Protein AF-A0A965GBT4-F1 (afdb_monomer_lite)

pLDDT: mean 82.45, std 12.14, range [47.53, 95.31]

Structure (mmCIF, N/CA/C/O backbone):
data_AF-A0A965GBT4-F1
#
_entry.id   AF-A0A965GBT4-F1
#
loop_
_atom_site.group_PDB
_atom_site.id
_atom_site.type_symbol
_atom_site.label_atom_id
_atom_site.label_alt_id
_atom_site.label_comp_id
_atom_site.label_asym_id
_atom_site.label_entity_id
_atom_site.label_seq_id
_atom_site.pdbx_PDB_ins_code
_atom_site.Cartn_x
_atom_site.Cartn_y
_atom_site.Cartn_z
_atom_site.occupancy
_atom_site.B_iso_or_equiv
_atom_site.auth_seq_id
_atom_site.auth_comp_id
_atom_site.auth_asym_id
_atom_site.auth_atom_id
_atom_site.pdbx_PDB_model_num
ATOM 1 N N . MET A 1 1 ? -18.588 -17.476 64.515 1.00 57.84 1 MET A N 1
ATOM 2 C CA . MET A 1 1 ? -18.903 -18.119 63.213 1.00 57.84 1 MET A CA 1
ATOM 3 C C . MET A 1 1 ? -19.666 -17.228 62.221 1.00 57.84 1 MET A C 1
ATOM 5 O O . MET A 1 1 ? -19.362 -17.300 61.038 1.00 57.84 1 MET A O 1
ATOM 9 N N . LYS A 1 2 ? -20.589 -16.343 62.647 1.00 59.91 2 LYS A N 1
ATOM 10 C CA . LYS A 1 2 ? -21.344 -15.446 61.734 1.00 59.91 2 LYS A CA 1
ATOM 11 C C . LYS A 1 2 ? -20.477 -14.471 60.910 1.00 59.91 2 LYS A C 1
ATOM 13 O O . LYS A 1 2 ? -20.750 -14.267 59.737 1.00 59.91 2 LYS A O 1
ATOM 18 N N . LYS A 1 3 ? -19.398 -13.923 61.487 1.00 60.75 3 LYS A N 1
ATOM 19 C CA . LYS A 1 3 ? -18.497 -12.974 60.795 1.00 60.75 3 LYS A CA 1
ATOM 20 C C . LYS A 1 3 ? -17.728 -13.602 59.620 1.00 60.75 3 LYS A C 1
ATOM 22 O O . LYS A 1 3 ? -17.528 -12.937 58.616 1.00 60.75 3 LYS A O 1
ATOM 27 N N . LEU A 1 4 ? -17.359 -14.883 59.716 1.00 68.94 4 LEU A N 1
ATOM 28 C CA . LEU A 1 4 ? -16.611 -15.596 58.670 1.00 68.94 4 LEU A CA 1
ATOM 29 C C . LEU A 1 4 ? -17.449 -15.791 57.394 1.00 68.94 4 LEU A C 1
ATOM 31 O O . LEU A 1 4 ? -16.954 -15.595 56.292 1.00 68.94 4 LEU A O 1
ATOM 35 N N . HIS A 1 5 ? -18.739 -16.099 57.551 1.00 67.00 5 HIS A N 1
ATOM 36 C CA . HIS A 1 5 ? -19.660 -16.304 56.429 1.00 67.00 5 HIS A CA 1
ATOM 37 C C . HIS A 1 5 ? -19.932 -15.004 55.662 1.00 67.00 5 HIS A C 1
ATOM 39 O O . HIS A 1 5 ? -20.043 -15.020 54.440 1.00 67.00 5 HIS A O 1
ATOM 45 N N . ILE A 1 6 ? -19.975 -13.868 56.367 1.00 72.88 6 ILE A N 1
ATOM 46 C CA . ILE A 1 6 ? -20.150 -12.547 55.749 1.00 72.88 6 ILE A CA 1
ATOM 47 C C . ILE A 1 6 ? -18.922 -12.184 54.902 1.00 72.88 6 ILE A C 1
ATOM 49 O O . ILE A 1 6 ? -19.073 -11.689 53.786 1.00 72.88 6 ILE A O 1
ATOM 53 N N . VAL A 1 7 ? -17.716 -12.478 55.397 1.00 73.81 7 VAL A N 1
ATOM 54 C CA . VAL A 1 7 ? -16.459 -12.224 54.672 1.00 73.81 7 VAL A CA 1
ATOM 55 C C . VAL A 1 7 ? -16.346 -13.114 53.430 1.00 73.81 7 VAL A C 1
ATOM 57 O O . VAL A 1 7 ? -16.051 -12.617 52.349 1.00 73.81 7 VAL A O 1
ATOM 60 N N . LEU A 1 8 ? -16.658 -14.409 53.538 1.00 73.56 8 LEU A N 1
ATOM 61 C CA . LEU A 1 8 ? -16.655 -15.305 52.374 1.00 73.56 8 LEU A CA 1
ATOM 62 C C . LEU A 1 8 ? -17.694 -14.906 51.317 1.00 73.56 8 LEU A C 1
ATOM 64 O O . LEU A 1 8 ? -17.386 -14.914 50.127 1.00 73.56 8 LEU A O 1
ATOM 68 N N . GLY A 1 9 ? -18.900 -14.515 51.738 1.00 70.44 9 GLY A N 1
ATOM 69 C CA . GLY A 1 9 ? -19.947 -14.071 50.816 1.00 70.44 9 GLY A CA 1
ATOM 70 C C . GLY A 1 9 ? -19.580 -12.788 50.067 1.00 70.44 9 GLY A C 1
ATOM 71 O O . GLY A 1 9 ? -19.842 -12.674 48.873 1.00 70.44 9 GLY A O 1
ATOM 72 N N . SER A 1 10 ? -18.918 -11.842 50.738 1.00 69.94 10 SER A N 1
ATOM 73 C CA . SER A 1 10 ? -18.479 -10.588 50.110 1.00 69.94 10 SER A CA 1
ATOM 74 C C . SER A 1 10 ? -17.320 -10.800 49.132 1.00 69.94 10 SER A C 1
ATOM 76 O O . SER A 1 10 ? -17.336 -10.221 48.048 1.00 69.94 10 SER A O 1
ATOM 78 N N . ILE A 1 11 ? -16.375 -11.695 49.437 1.00 76.75 11 ILE A N 1
ATOM 79 C CA . ILE A 1 11 ? -15.301 -12.068 48.499 1.00 76.75 11 ILE A CA 1
ATOM 80 C C . ILE A 1 11 ? -15.874 -12.734 47.240 1.00 76.75 11 ILE A C 1
ATOM 82 O O . ILE A 1 11 ? -15.467 -12.388 46.129 1.00 76.75 11 ILE A O 1
ATOM 86 N N . ALA A 1 12 ? -16.841 -13.644 47.394 1.00 76.50 12 ALA A N 1
ATOM 87 C CA . ALA A 1 12 ? -17.501 -14.305 46.267 1.00 76.50 12 ALA A CA 1
ATOM 88 C C . ALA A 1 12 ? -18.254 -13.304 45.373 1.00 76.50 12 ALA A C 1
ATOM 90 O O . ALA A 1 12 ? -18.170 -13.371 44.150 1.00 76.50 12 ALA A O 1
ATOM 91 N N . LEU A 1 13 ? -18.937 -12.325 45.972 1.00 77.88 13 LEU A N 1
ATOM 92 C CA . LEU A 1 13 ? -19.677 -11.311 45.221 1.00 77.88 13 LEU A CA 1
ATOM 93 C C . LEU A 1 13 ? -18.746 -10.406 44.396 1.00 77.88 13 LEU A C 1
ATOM 95 O O . LEU A 1 13 ? -19.022 -10.124 43.231 1.00 77.88 13 LEU A O 1
ATOM 99 N N . VAL A 1 14 ? -17.624 -9.982 44.986 1.00 78.38 14 VAL A N 1
ATOM 100 C CA . VAL A 1 14 ? -16.633 -9.115 44.325 1.00 78.38 14 VAL A CA 1
ATOM 101 C C . VAL A 1 14 ? -15.947 -9.846 43.172 1.00 78.38 14 VAL A C 1
ATOM 103 O O . VAL A 1 14 ? -15.760 -9.271 42.103 1.00 78.38 14 VAL A O 1
ATOM 106 N N . SER A 1 15 ? -15.607 -11.122 43.358 1.00 70.81 15 SER A N 1
ATOM 107 C CA . SER A 1 15 ? -14.948 -11.927 42.322 1.00 70.81 15 SER A CA 1
ATOM 108 C C . SER A 1 15 ? -15.878 -12.247 41.148 1.00 70.81 15 SER A C 1
ATOM 110 O O . SER A 1 15 ? -15.459 -12.124 39.997 1.00 70.81 15 SER A O 1
ATOM 112 N N . VAL A 1 16 ? -17.154 -12.550 41.405 1.00 74.38 16 VAL A N 1
ATOM 113 C CA . VAL A 1 16 ? -18.160 -12.719 40.341 1.00 74.38 16 VAL A CA 1
ATOM 114 C C . VAL A 1 16 ? -18.419 -11.398 39.609 1.00 74.38 16 VAL A C 1
ATOM 116 O O . VAL A 1 16 ? -18.449 -11.378 38.380 1.00 74.38 16 VAL A O 1
ATOM 119 N N . GLY A 1 17 ? -18.535 -10.282 40.337 1.00 69.06 17 GLY A N 1
ATOM 120 C CA . GLY A 1 17 ? -18.700 -8.954 39.740 1.00 69.06 17 GLY A CA 1
ATOM 121 C C . GLY A 1 17 ? -17.524 -8.556 38.843 1.00 69.06 17 GLY A C 1
ATOM 122 O O . GLY A 1 17 ? -17.734 -8.095 37.723 1.00 69.06 17 GLY A O 1
ATOM 123 N N . ALA A 1 18 ? -16.289 -8.806 39.285 1.00 69.19 18 ALA A N 1
ATOM 124 C CA . ALA A 1 18 ? -15.087 -8.543 38.494 1.00 69.19 18 ALA A CA 1
ATOM 125 C C . ALA A 1 18 ? -15.007 -9.424 37.235 1.00 69.19 18 ALA A C 1
ATOM 127 O O . ALA A 1 18 ? -14.617 -8.944 36.172 1.00 69.19 18 ALA A O 1
ATOM 128 N N . TYR A 1 19 ? -15.415 -10.694 37.326 1.00 68.88 19 TYR A N 1
ATOM 129 C CA . TYR A 1 19 ? -15.439 -11.614 36.188 1.00 68.88 19 TYR A CA 1
ATOM 130 C C . TYR A 1 19 ? -16.490 -11.223 35.137 1.00 68.88 19 TYR A C 1
ATOM 132 O O . TYR A 1 19 ? -16.201 -11.207 33.939 1.00 68.88 19 TYR A O 1
ATOM 140 N N . LEU A 1 20 ? -17.696 -10.846 35.571 1.00 66.25 20 LEU A N 1
ATOM 141 C CA . LEU A 1 20 ? -18.762 -10.387 34.675 1.00 66.25 20 LEU A CA 1
ATOM 142 C C . LEU A 1 20 ? -18.423 -9.039 34.020 1.00 66.25 20 LEU A C 1
ATOM 144 O O . LEU A 1 20 ? -18.698 -8.841 32.840 1.00 66.25 20 LEU A O 1
ATOM 148 N N . PHE A 1 21 ? -17.764 -8.134 34.749 1.00 65.75 21 PHE A N 1
ATOM 149 C CA . PHE A 1 21 ? -17.296 -6.863 34.191 1.00 65.75 21 PHE A CA 1
ATOM 150 C C . PHE A 1 21 ? -16.162 -7.063 33.171 1.00 65.75 21 PHE A C 1
ATOM 152 O O . PHE A 1 21 ? -16.162 -6.451 32.108 1.00 65.75 21 PHE A O 1
ATOM 159 N N . SER A 1 22 ? -15.227 -7.969 33.467 1.00 59.25 22 SER A N 1
ATOM 160 C CA . SER A 1 22 ? -14.132 -8.364 32.571 1.00 59.25 22 SER A CA 1
ATOM 161 C C . SER A 1 22 ? -14.643 -8.969 31.258 1.00 59.25 22 SER A C 1
ATOM 163 O O . SER A 1 22 ? -14.200 -8.586 30.176 1.00 59.25 22 SER A O 1
ATOM 165 N N . THR A 1 23 ? -15.622 -9.871 31.340 1.00 57.06 23 THR A N 1
ATOM 166 C CA . THR A 1 23 ? -16.189 -10.546 30.163 1.00 57.06 23 THR A CA 1
ATOM 167 C C . THR A 1 23 ? -17.112 -9.638 29.346 1.00 57.06 23 THR A C 1
ATOM 169 O O . THR A 1 23 ? -17.119 -9.741 28.123 1.00 57.06 23 THR A O 1
ATOM 172 N N . GLY A 1 24 ? -17.823 -8.698 29.981 1.00 49.88 24 GLY A N 1
ATOM 173 C CA . GLY A 1 24 ? -18.641 -7.693 29.290 1.00 49.88 24 GLY A CA 1
ATOM 174 C C . GLY A 1 24 ? -17.841 -6.580 28.596 1.00 49.88 24 GLY A C 1
ATOM 175 O O . GLY A 1 24 ? -18.337 -5.976 27.648 1.00 49.88 24 GLY A O 1
ATOM 176 N N . ALA A 1 25 ? -16.605 -6.318 29.036 1.00 51.38 25 ALA A N 1
ATOM 177 C CA . ALA A 1 25 ? -15.723 -5.297 28.460 1.00 51.38 25 ALA A CA 1
ATOM 178 C C . ALA A 1 25 ? -14.819 -5.817 27.327 1.00 51.38 25 ALA A C 1
ATOM 180 O O . ALA A 1 25 ? -14.106 -5.030 26.701 1.00 51.38 25 ALA A O 1
ATOM 181 N N . ALA A 1 26 ? -14.844 -7.121 27.037 1.00 47.69 26 ALA A N 1
ATOM 182 C CA . ALA A 1 26 ? -14.173 -7.686 25.875 1.00 47.69 26 ALA A CA 1
ATOM 183 C C . ALA A 1 26 ? -14.956 -7.319 24.606 1.00 47.69 26 ALA A C 1
ATOM 185 O O . ALA A 1 26 ? -15.696 -8.129 24.050 1.00 47.69 26 ALA A O 1
ATOM 186 N N . GLN A 1 27 ? -14.814 -6.072 24.147 1.00 52.88 27 GLN A N 1
ATOM 187 C CA . GLN A 1 27 ? -15.220 -5.715 22.793 1.00 52.88 27 GLN A CA 1
ATOM 188 C C . GLN A 1 27 ? -14.491 -6.665 21.832 1.00 52.88 27 GLN A C 1
ATOM 190 O O . GLN A 1 27 ? -13.262 -6.765 21.916 1.00 52.88 27 GLN A O 1
ATOM 195 N N . PRO A 1 28 ? -15.199 -7.384 20.942 1.00 47.72 28 PRO A N 1
ATOM 196 C CA . PRO A 1 28 ? -14.538 -8.149 19.902 1.00 47.72 28 PRO A CA 1
ATOM 197 C C . PRO A 1 28 ? -13.717 -7.161 19.073 1.00 47.72 28 PRO A C 1
ATOM 199 O O . PRO A 1 28 ? -14.263 -6.323 18.358 1.00 47.72 28 PRO A O 1
ATOM 202 N N . ILE A 1 29 ? -12.394 -7.213 19.227 1.00 57.84 29 ILE A N 1
ATOM 203 C CA . ILE A 1 29 ? -11.471 -6.444 18.400 1.00 57.84 29 ILE A CA 1
ATOM 204 C C . ILE A 1 29 ? -11.601 -7.047 17.005 1.00 57.84 29 ILE A C 1
ATOM 206 O O . ILE A 1 29 ? -11.024 -8.099 16.728 1.00 57.84 29 ILE A O 1
ATOM 210 N N . ALA A 1 30 ? -12.411 -6.421 16.150 1.00 62.47 30 ALA A N 1
ATOM 211 C CA . ALA A 1 30 ? -12.487 -6.799 14.750 1.00 62.47 30 ALA A CA 1
ATOM 212 C C . ALA A 1 30 ? -11.056 -6.794 14.175 1.00 62.47 30 ALA A C 1
ATOM 214 O O . ALA A 1 30 ? -10.295 -5.852 14.444 1.00 62.47 30 ALA A O 1
ATOM 215 N N . PRO A 1 31 ? -10.647 -7.852 13.452 1.00 69.94 31 PRO A N 1
ATOM 216 C CA . PRO A 1 31 ? -9.311 -7.913 12.882 1.00 69.94 31 PRO A CA 1
ATOM 217 C C . PRO A 1 31 ? -9.097 -6.706 11.966 1.00 69.94 31 PRO A C 1
ATOM 219 O O . PRO A 1 31 ? -9.978 -6.334 11.193 1.00 69.94 31 PRO A O 1
ATOM 222 N N . ALA A 1 32 ? -7.934 -6.065 12.091 1.00 84.88 32 ALA A N 1
ATOM 223 C CA . ALA A 1 32 ? -7.611 -4.903 11.277 1.00 84.88 32 ALA A CA 1
ATOM 224 C C . ALA A 1 32 ? -7.445 -5.321 9.811 1.00 84.88 32 ALA A C 1
ATOM 226 O O . ALA A 1 32 ? -6.683 -6.248 9.534 1.00 84.88 32 ALA A O 1
ATOM 227 N N . LEU A 1 33 ? -8.101 -4.613 8.890 1.00 90.06 33 LEU A N 1
ATOM 228 C CA . LEU A 1 33 ? -7.902 -4.793 7.454 1.00 90.06 33 LEU A CA 1
ATOM 229 C C . LEU A 1 33 ? -6.457 -4.424 7.102 1.00 90.06 33 LEU A C 1
ATOM 231 O O . LEU A 1 33 ? -6.020 -3.310 7.398 1.00 90.06 33 LEU A O 1
ATOM 235 N N . ARG A 1 34 ? -5.713 -5.330 6.467 1.00 93.50 34 ARG A N 1
ATOM 236 C CA . ARG A 1 34 ? -4.345 -5.074 6.004 1.00 93.50 34 ARG A CA 1
ATOM 237 C C . ARG A 1 34 ? -4.371 -4.605 4.560 1.00 93.50 34 ARG A C 1
ATOM 239 O O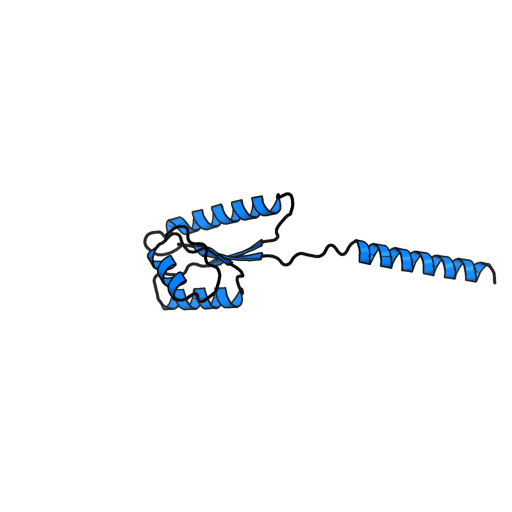 . ARG A 1 34 ? -4.641 -5.380 3.648 1.00 93.50 34 ARG A O 1
ATOM 246 N N . LEU A 1 35 ? -4.067 -3.332 4.364 1.00 94.12 35 LEU A N 1
ATOM 247 C CA . LEU A 1 35 ? -4.049 -2.677 3.066 1.00 94.12 35 LEU A CA 1
ATOM 248 C C . LEU A 1 35 ? -2.606 -2.523 2.575 1.00 94.12 35 LEU A C 1
ATOM 250 O O . LEU A 1 35 ? -1.799 -1.840 3.207 1.00 94.12 35 LEU A O 1
ATOM 254 N N . GLY A 1 36 ? -2.283 -3.148 1.447 1.00 94.56 36 GLY A N 1
ATOM 255 C CA . GLY A 1 36 ? -1.030 -2.910 0.736 1.00 94.56 36 GLY A CA 1
ATOM 256 C C . GLY A 1 36 ? -1.213 -1.806 -0.291 1.00 94.56 36 GLY A C 1
ATOM 257 O O . GLY A 1 36 ? -2.005 -1.964 -1.210 1.00 94.56 36 GLY A O 1
ATOM 258 N N . VAL A 1 37 ? -0.510 -0.687 -0.154 1.00 94.56 37 VAL A N 1
ATOM 259 C CA . VAL A 1 37 ? -0.623 0.444 -1.084 1.00 94.56 37 VAL A CA 1
ATOM 260 C C . VAL A 1 37 ? 0.646 0.541 -1.898 1.00 94.56 37 VAL A C 1
ATOM 262 O O . VAL A 1 37 ? 1.729 0.765 -1.355 1.00 94.56 37 VAL A O 1
ATOM 265 N N . LEU A 1 38 ? 0.500 0.372 -3.204 1.00 93.31 38 LEU A N 1
ATOM 266 C CA . LEU A 1 38 ? 1.611 0.393 -4.130 1.00 93.31 38 LEU A CA 1
ATOM 267 C C . LEU A 1 38 ? 1.701 1.822 -4.665 1.00 93.31 38 LEU A C 1
ATOM 269 O O . LEU A 1 38 ? 0.752 2.337 -5.260 1.00 93.31 38 LEU A O 1
ATOM 273 N N . VAL A 1 39 ? 2.799 2.501 -4.363 1.00 93.19 39 VAL A N 1
ATOM 274 C CA . VAL A 1 39 ? 2.991 3.922 -4.663 1.00 93.19 39 VAL A CA 1
ATOM 275 C C . VAL A 1 39 ? 3.982 4.093 -5.802 1.00 93.19 39 VAL A C 1
ATOM 277 O O . VAL A 1 39 ? 4.880 3.277 -5.962 1.00 93.19 39 VAL A O 1
ATOM 280 N N . SER A 1 40 ? 3.816 5.150 -6.589 1.00 89.50 40 SER A N 1
ATOM 281 C CA . SER A 1 40 ? 4.760 5.523 -7.642 1.00 89.50 40 SER A CA 1
ATOM 282 C C . SER A 1 40 ? 5.779 6.522 -7.090 1.00 89.50 40 SER A C 1
ATOM 284 O O . SER A 1 40 ? 5.606 7.727 -7.261 1.00 89.50 40 SER A O 1
ATOM 286 N N . ASP A 1 41 ? 6.800 6.025 -6.384 1.00 89.81 41 ASP A N 1
ATOM 287 C CA . ASP A 1 41 ? 7.935 6.845 -5.908 1.00 89.81 41 ASP A CA 1
ATOM 288 C C . ASP A 1 41 ? 9.117 6.835 -6.901 1.00 89.81 41 ASP A C 1
ATOM 290 O O . ASP A 1 41 ? 10.055 7.624 -6.772 1.00 89.81 41 ASP A O 1
ATOM 294 N N . SER A 1 42 ? 9.054 5.968 -7.911 1.00 85.00 42 SER A N 1
ATOM 295 C CA . SER A 1 42 ? 10.012 5.834 -9.009 1.00 85.00 42 SER A CA 1
ATOM 296 C C . SER A 1 42 ? 9.328 6.004 -10.373 1.00 85.00 42 SER A C 1
ATOM 298 O O . SER A 1 42 ? 8.122 6.271 -10.463 1.00 85.00 42 SER A O 1
ATOM 300 N N . GLY A 1 43 ? 10.120 5.954 -11.445 1.00 83.88 43 GLY A N 1
ATOM 301 C CA . GLY A 1 43 ? 9.623 6.059 -12.808 1.00 83.88 43 GLY A CA 1
ATOM 302 C C . GLY A 1 43 ? 9.096 7.443 -13.219 1.00 83.88 43 GLY A C 1
ATOM 303 O O . GLY A 1 43 ? 9.322 8.463 -12.558 1.00 83.88 43 GLY A O 1
ATOM 304 N N . PRO A 1 44 ? 8.372 7.514 -14.352 1.00 84.19 44 PRO A N 1
ATOM 305 C CA . PRO A 1 44 ? 7.857 8.769 -14.912 1.00 84.19 44 PRO A CA 1
ATOM 306 C C . PRO A 1 44 ? 6.869 9.511 -14.001 1.00 84.19 44 PRO A C 1
ATOM 308 O O . PRO A 1 44 ? 6.659 10.712 -14.171 1.00 84.19 44 PRO A O 1
ATOM 311 N N . LEU A 1 45 ? 6.256 8.799 -13.051 1.00 86.25 45 LEU A N 1
ATOM 312 C CA . LEU A 1 45 ? 5.278 9.328 -12.102 1.00 86.25 45 LEU A CA 1
ATOM 313 C C . LEU A 1 45 ? 5.804 9.348 -10.661 1.00 86.25 45 LEU A C 1
ATOM 315 O O . LEU A 1 45 ? 4.995 9.332 -9.741 1.00 86.25 45 LEU A O 1
ATOM 319 N N . TYR A 1 46 ? 7.122 9.450 -10.455 1.00 86.69 46 TYR A N 1
ATOM 320 C CA . TYR A 1 46 ? 7.762 9.461 -9.127 1.00 86.69 46 TYR A CA 1
ATOM 321 C C . TYR A 1 46 ? 7.170 10.480 -8.129 1.00 86.69 46 TYR A C 1
ATOM 323 O O . TYR A 1 46 ? 7.275 10.332 -6.915 1.00 86.69 46 TYR A O 1
ATOM 331 N N . PHE A 1 47 ? 6.564 11.561 -8.628 1.00 87.56 47 PHE A N 1
ATOM 332 C CA . PHE A 1 47 ? 5.929 12.589 -7.802 1.00 87.56 47 PHE A CA 1
ATOM 333 C C . PHE A 1 47 ? 4.551 12.163 -7.269 1.00 87.56 47 PHE A C 1
ATOM 335 O O . PHE A 1 47 ? 4.032 12.789 -6.346 1.00 87.56 47 PHE A O 1
ATOM 342 N N . ALA A 1 48 ? 3.926 11.138 -7.857 1.00 88.81 48 ALA A N 1
ATOM 343 C CA . ALA A 1 48 ? 2.567 10.713 -7.543 1.00 88.81 48 ALA A CA 1
ATOM 344 C C . ALA A 1 48 ? 2.475 9.942 -6.217 1.00 88.81 48 ALA A C 1
ATOM 346 O O . ALA A 1 48 ? 1.427 9.981 -5.566 1.00 88.81 48 ALA A O 1
ATOM 347 N N . GLY A 1 49 ? 3.558 9.290 -5.785 1.00 90.50 49 GLY A N 1
ATOM 348 C CA . GLY A 1 49 ? 3.564 8.462 -4.583 1.00 90.50 49 GLY A CA 1
ATOM 349 C C . GLY A 1 49 ? 3.205 9.219 -3.302 1.00 90.50 49 GLY A C 1
ATOM 350 O O . GLY A 1 49 ? 2.379 8.745 -2.517 1.00 90.50 49 GLY A O 1
ATOM 351 N N . GLU A 1 50 ? 3.691 10.450 -3.125 1.00 91.25 50 GLU A N 1
ATOM 352 C CA . GLU A 1 50 ? 3.317 11.295 -1.979 1.00 91.25 50 GLU A CA 1
ATOM 353 C C . GLU A 1 50 ? 1.819 11.635 -1.967 1.00 91.25 50 GLU A C 1
ATOM 355 O O . GLU A 1 50 ? 1.166 11.574 -0.918 1.00 91.25 50 GLU A O 1
ATOM 360 N N . TYR A 1 51 ? 1.230 11.908 -3.135 1.00 92.69 51 TYR A N 1
ATOM 361 C CA . TYR A 1 51 ? -0.210 12.143 -3.248 1.00 92.69 51 TYR A CA 1
ATOM 362 C C . TYR A 1 51 ? -1.016 10.881 -2.927 1.00 92.69 51 TYR A C 1
ATOM 364 O O . TYR A 1 51 ? -2.018 10.964 -2.215 1.00 92.69 51 TYR A O 1
ATOM 372 N N . GLN A 1 52 ? -0.562 9.705 -3.372 1.00 91.81 52 GLN A N 1
ATOM 373 C CA . GLN A 1 52 ? -1.195 8.426 -3.032 1.00 91.81 52 GLN A CA 1
ATOM 374 C C . GLN A 1 52 ? -1.131 8.146 -1.524 1.00 91.81 52 GLN A C 1
ATOM 376 O O . GLN A 1 52 ? -2.136 7.749 -0.924 1.00 91.81 52 GLN A O 1
ATOM 381 N N . ARG A 1 53 ? 0.020 8.395 -0.884 1.00 94.38 53 ARG A N 1
ATOM 382 C CA . ARG A 1 53 ? 0.200 8.249 0.572 1.00 94.38 53 ARG A CA 1
ATOM 383 C C . ARG A 1 53 ? -0.740 9.176 1.334 1.00 94.38 53 ARG A C 1
ATOM 385 O O . ARG A 1 53 ? -1.408 8.733 2.270 1.00 94.38 53 ARG A O 1
ATOM 392 N N . ALA A 1 54 ? -0.809 10.445 0.937 1.00 94.31 54 ALA A N 1
ATOM 393 C CA . ALA A 1 54 ? -1.676 11.437 1.564 1.00 94.31 54 ALA A CA 1
ATOM 394 C C . ALA A 1 54 ? -3.162 11.077 1.409 1.00 94.31 54 ALA A C 1
ATOM 396 O O . ALA A 1 54 ? -3.884 11.027 2.407 1.00 94.31 54 ALA A O 1
ATOM 397 N N . ALA A 1 55 ? -3.601 10.753 0.189 1.00 92.69 55 ALA A N 1
ATOM 398 C CA . ALA A 1 55 ? -4.979 10.361 -0.094 1.00 92.69 55 ALA A CA 1
ATOM 399 C C . ALA A 1 55 ? -5.389 9.107 0.691 1.00 92.69 55 ALA A C 1
ATOM 401 O O . ALA A 1 55 ? -6.467 9.068 1.284 1.00 92.69 55 ALA A O 1
ATOM 402 N N . THR A 1 56 ? -4.504 8.110 0.776 1.00 93.31 56 THR A N 1
ATOM 403 C CA . THR A 1 56 ? -4.787 6.884 1.533 1.00 93.31 56 THR A CA 1
ATOM 404 C C . THR A 1 56 ? -4.902 7.158 3.031 1.00 93.31 56 THR A C 1
ATOM 406 O O . THR A 1 56 ? -5.823 6.668 3.679 1.00 93.31 56 THR A O 1
ATOM 409 N N . LYS A 1 57 ? -4.008 7.976 3.600 1.00 94.38 57 LYS A N 1
ATOM 410 C CA . LYS A 1 57 ? -4.086 8.363 5.018 1.00 94.38 57 LYS A CA 1
ATOM 411 C C . LYS A 1 57 ? -5.377 9.119 5.331 1.00 94.38 57 LYS A C 1
ATOM 413 O O . LYS A 1 57 ? -5.965 8.878 6.382 1.00 94.38 57 LYS A O 1
ATOM 418 N N . LEU A 1 58 ? -5.824 9.992 4.426 1.00 94.44 58 LEU A N 1
ATOM 419 C CA . LEU A 1 58 ? -7.096 10.700 4.563 1.00 94.44 58 LEU A CA 1
ATOM 420 C C . LEU A 1 58 ? -8.273 9.714 4.566 1.00 94.44 58 LEU A C 1
ATOM 422 O O . LEU A 1 58 ? -9.068 9.723 5.499 1.00 94.44 58 LEU A O 1
ATOM 426 N N . ALA A 1 59 ? -8.317 8.799 3.594 1.00 91.88 59 ALA A N 1
ATOM 427 C CA . ALA A 1 59 ? -9.359 7.778 3.514 1.00 91.88 59 ALA A CA 1
ATOM 428 C C . ALA A 1 59 ? -9.394 6.879 4.764 1.00 91.88 59 ALA A C 1
ATOM 430 O O . ALA A 1 59 ? -10.465 6.597 5.294 1.00 91.88 59 ALA A O 1
ATOM 431 N N . ILE A 1 60 ? -8.233 6.474 5.290 1.00 91.94 60 ILE A N 1
ATOM 432 C CA . ILE A 1 60 ? -8.143 5.701 6.540 1.00 91.94 60 ILE A CA 1
ATOM 433 C C . ILE A 1 60 ? -8.680 6.508 7.729 1.00 91.94 60 ILE A C 1
ATOM 435 O O . ILE A 1 60 ? -9.399 5.965 8.568 1.00 91.94 60 ILE A O 1
ATOM 439 N N . ALA A 1 61 ? -8.356 7.801 7.811 1.00 90.75 61 ALA A N 1
ATOM 440 C CA . ALA A 1 61 ? -8.857 8.666 8.875 1.00 90.75 61 ALA A CA 1
ATOM 441 C C . ALA A 1 61 ? -10.383 8.835 8.817 1.00 90.75 61 ALA A C 1
ATOM 443 O O . ALA A 1 61 ? -11.019 8.944 9.865 1.00 90.75 61 ALA A O 1
ATOM 444 N N . ASP A 1 62 ? -10.968 8.833 7.621 1.00 90.25 62 ASP A N 1
ATOM 445 C CA . ASP A 1 62 ? -12.417 8.901 7.439 1.00 90.25 62 ASP A CA 1
ATOM 446 C C . ASP A 1 62 ? -13.096 7.567 7.785 1.00 90.25 62 ASP A C 1
ATOM 448 O O . ASP A 1 62 ? -14.102 7.561 8.494 1.00 90.25 62 ASP A O 1
ATOM 452 N N . LEU A 1 63 ? -12.498 6.430 7.408 1.00 87.62 63 LEU A N 1
ATOM 453 C CA . LEU A 1 63 ? -12.964 5.092 7.808 1.00 87.62 63 LEU A CA 1
ATOM 454 C C . LEU A 1 63 ? -12.948 4.892 9.330 1.00 87.62 63 LEU A C 1
ATOM 456 O O . LEU A 1 63 ? -13.826 4.231 9.881 1.00 87.62 63 LEU A O 1
ATOM 460 N N . ALA A 1 64 ? -11.985 5.495 10.028 1.00 86.25 64 ALA A N 1
ATOM 461 C CA . ALA A 1 64 ? -11.915 5.452 11.486 1.00 86.25 64 ALA A CA 1
ATOM 462 C C . ALA A 1 64 ? -13.015 6.283 12.179 1.00 86.25 64 ALA A C 1
ATOM 464 O O . ALA A 1 64 ? -13.296 6.061 13.355 1.00 86.25 64 ALA A O 1
ATOM 465 N N . LYS A 1 65 ? -13.632 7.240 11.472 1.00 86.81 65 LYS A N 1
ATOM 466 C CA . LYS A 1 65 ? -14.720 8.101 11.977 1.00 86.81 65 LYS A CA 1
ATOM 467 C C . LYS A 1 65 ? -16.113 7.618 11.565 1.00 86.81 65 LYS A C 1
ATOM 469 O O . LYS A 1 65 ? -17.101 8.249 11.937 1.00 86.81 65 LYS A O 1
ATOM 474 N N . ALA A 1 66 ? -16.199 6.554 10.768 1.00 84.44 66 ALA A N 1
ATOM 475 C CA . ALA A 1 66 ? -17.464 6.000 10.312 1.00 84.44 66 ALA A CA 1
ATOM 476 C C . ALA A 1 66 ? -18.308 5.467 11.485 1.00 84.44 66 ALA A C 1
ATOM 478 O O . ALA A 1 66 ? -17.798 5.202 12.573 1.00 84.44 66 ALA A O 1
ATOM 479 N N . SER A 1 67 ? -19.611 5.278 11.249 1.00 72.62 67 SER A N 1
ATOM 480 C CA . SER A 1 67 ? -20.543 4.709 12.238 1.00 72.62 67 SER A CA 1
ATOM 481 C C . SER A 1 67 ? -20.125 3.318 12.724 1.00 72.62 67 SER A C 1
ATOM 483 O O . SER A 1 67 ? -20.405 2.955 13.862 1.00 72.62 67 SER A O 1
ATOM 485 N N . GLU A 1 68 ? -19.424 2.571 11.870 1.00 80.88 68 GLU A N 1
ATOM 486 C CA . GLU A 1 68 ? -18.734 1.327 12.200 1.00 80.88 68 GLU A CA 1
ATOM 487 C C . GLU A 1 68 ? -17.238 1.523 11.911 1.00 80.88 68 GLU A C 1
ATOM 489 O O . GLU A 1 68 ? -16.808 1.383 10.764 1.00 80.88 68 GLU A O 1
ATOM 494 N N . PRO A 1 69 ? -16.436 1.915 12.920 1.00 80.38 69 PRO A N 1
ATOM 495 C CA . PRO A 1 69 ? -15.022 2.196 12.723 1.00 80.38 69 PRO A CA 1
ATOM 496 C C . PRO A 1 69 ? -14.264 0.954 12.261 1.00 80.38 69 PRO A C 1
ATOM 498 O O . PRO A 1 69 ? -14.211 -0.059 12.964 1.00 80.38 69 PRO A O 1
ATOM 501 N N . LEU A 1 70 ? -13.618 1.052 11.101 1.00 82.94 70 LEU A N 1
ATOM 502 C CA . LEU A 1 70 ? -12.745 -0.001 10.601 1.00 82.94 70 LEU A CA 1
ATOM 503 C C . LEU A 1 70 ? -11.296 0.309 10.973 1.00 82.94 70 LEU A C 1
ATOM 505 O O . LEU A 1 70 ? -10.743 1.342 10.591 1.00 82.94 70 LEU A O 1
ATOM 509 N N . LYS A 1 71 ? -10.643 -0.614 11.683 1.00 87.31 71 LYS A N 1
ATOM 510 C CA . LYS A 1 71 ? -9.199 -0.532 11.904 1.00 87.31 71 LYS A CA 1
ATOM 511 C C . LYS A 1 71 ? -8.476 -0.971 10.633 1.00 87.31 71 LYS A C 1
ATOM 513 O O . LYS A 1 71 ? -8.655 -2.101 10.188 1.00 87.31 71 LYS A O 1
ATOM 518 N N . VAL A 1 72 ? -7.638 -0.099 10.082 1.00 91.12 72 VAL A N 1
ATOM 519 C CA . VAL A 1 72 ? -6.841 -0.383 8.882 1.00 91.12 72 VAL A CA 1
ATOM 520 C C . VAL A 1 72 ? -5.359 -0.325 9.235 1.00 91.12 72 VAL A C 1
ATOM 522 O O . VAL A 1 72 ? -4.873 0.684 9.744 1.00 91.12 72 VAL A O 1
ATOM 525 N N . ASN A 1 73 ? -4.639 -1.406 8.952 1.00 93.19 73 ASN A N 1
ATOM 526 C CA . ASN A 1 73 ? -3.184 -1.433 8.960 1.00 93.19 73 ASN A CA 1
ATOM 527 C C . ASN A 1 73 ? -2.713 -1.251 7.524 1.00 93.19 73 ASN A C 1
ATOM 529 O O . ASN A 1 73 ? -3.102 -2.019 6.650 1.00 93.19 73 ASN A O 1
ATOM 533 N N . VAL A 1 74 ? -1.869 -0.258 7.278 1.00 94.44 74 VAL A N 1
ATOM 534 C CA . VAL A 1 74 ? -1.410 0.066 5.929 1.00 94.44 74 VAL A CA 1
ATOM 535 C C . VAL A 1 74 ? 0.096 -0.114 5.813 1.00 94.44 74 VAL A C 1
ATOM 537 O O . VAL A 1 74 ? 0.840 0.288 6.707 1.00 94.44 74 VAL A O 1
ATOM 540 N N . THR A 1 75 ? 0.539 -0.693 4.701 1.00 95.31 75 THR A N 1
ATOM 541 C CA . THR A 1 75 ? 1.931 -0.620 4.253 1.00 95.31 75 THR A CA 1
ATOM 542 C C . THR A 1 75 ? 1.987 0.108 2.920 1.00 95.31 75 THR A C 1
ATOM 544 O O . THR A 1 75 ? 1.066 0.004 2.111 1.00 95.31 75 THR A O 1
ATOM 547 N N . PHE A 1 76 ? 3.060 0.857 2.703 1.00 94.81 76 PHE A N 1
ATOM 548 C CA . PHE A 1 76 ? 3.293 1.576 1.460 1.00 94.81 76 PHE A CA 1
ATOM 549 C C . PHE A 1 76 ? 4.586 1.070 0.844 1.00 94.81 76 PHE A C 1
ATOM 551 O O . PHE A 1 76 ? 5.632 1.127 1.494 1.00 94.81 76 PHE A O 1
ATOM 558 N N . LEU A 1 77 ? 4.513 0.601 -0.394 1.00 93.62 77 LEU A N 1
ATOM 559 C CA . LEU A 1 77 ? 5.645 0.025 -1.105 1.00 93.62 77 LEU A CA 1
ATOM 560 C C . LEU A 1 77 ? 5.720 0.618 -2.504 1.00 93.62 77 LEU A C 1
ATOM 562 O O . LEU A 1 77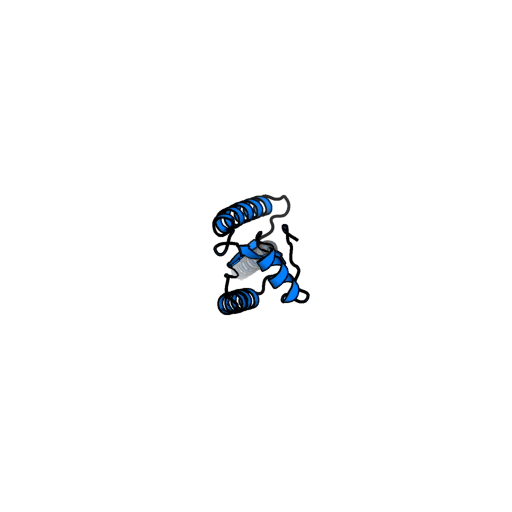 ? 4.701 0.738 -3.175 1.00 93.62 77 LEU A O 1
ATOM 566 N N . ASP A 1 78 ? 6.922 0.970 -2.932 1.00 91.56 78 ASP A N 1
ATOM 567 C CA . ASP A 1 78 ? 7.193 1.268 -4.332 1.00 91.56 78 ASP A CA 1
ATOM 568 C C . ASP A 1 78 ? 7.594 -0.026 -5.044 1.00 91.56 78 ASP A C 1
ATOM 570 O O . ASP A 1 78 ? 8.342 -0.834 -4.487 1.00 91.56 78 ASP A O 1
ATOM 574 N N . LEU A 1 79 ? 7.065 -0.233 -6.248 1.00 87.38 79 LEU A N 1
ATOM 575 C CA . LEU A 1 79 ? 7.396 -1.389 -7.078 1.00 87.38 79 LEU A CA 1
ATOM 576 C C . LEU A 1 79 ? 8.751 -1.245 -7.772 1.00 87.38 79 LEU A C 1
ATOM 578 O O . LEU A 1 79 ? 9.329 -2.261 -8.160 1.00 87.38 79 LEU A O 1
ATOM 582 N N . GLY A 1 80 ? 9.255 -0.018 -7.900 1.00 86.19 80 GLY A N 1
ATOM 583 C CA . GLY A 1 80 ? 10.513 0.251 -8.579 1.00 86.19 80 GLY A CA 1
ATOM 584 C C . GLY A 1 80 ? 10.435 0.093 -10.097 1.00 86.19 80 GLY A C 1
ATOM 585 O O . GLY A 1 80 ? 9.496 -0.476 -10.662 1.00 86.19 80 GLY A O 1
ATOM 586 N N . ASP A 1 81 ? 11.498 0.546 -10.756 1.00 83.12 81 ASP A N 1
ATOM 587 C CA . ASP A 1 81 ? 11.637 0.501 -12.214 1.00 83.12 81 ASP A CA 1
ATOM 588 C C . ASP A 1 81 ? 12.336 -0.784 -12.694 1.00 83.12 81 ASP A C 1
ATOM 590 O O . ASP A 1 81 ? 12.325 -1.122 -13.883 1.00 83.12 81 ASP A O 1
ATOM 594 N N . SER A 1 82 ? 12.960 -1.532 -11.779 1.00 85.62 82 SER A N 1
ATOM 595 C CA . SER A 1 82 ? 13.697 -2.757 -12.087 1.00 85.62 82 SER A CA 1
ATOM 596 C C . SER A 1 82 ? 12.968 -4.029 -11.645 1.00 85.62 82 SER A C 1
ATOM 598 O O . SER A 1 82 ? 12.095 -4.040 -10.781 1.00 85.62 82 SER A O 1
ATOM 600 N N . THR A 1 83 ? 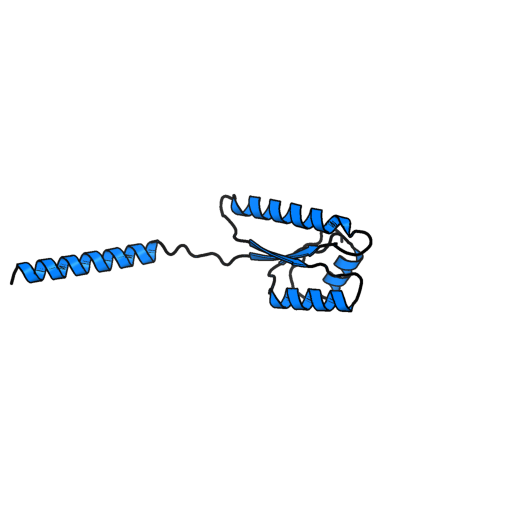13.341 -5.172 -12.229 1.00 86.38 83 THR A N 1
ATOM 601 C CA . THR A 1 83 ? 12.805 -6.474 -11.792 1.00 86.38 83 THR A CA 1
ATOM 602 C C . THR A 1 83 ? 13.221 -6.845 -10.378 1.00 86.38 83 THR A C 1
ATOM 604 O O . THR A 1 83 ? 12.437 -7.455 -9.663 1.00 86.38 83 THR A O 1
ATOM 607 N N . TYR A 1 84 ? 14.425 -6.457 -9.966 1.00 87.94 84 TYR A N 1
ATOM 608 C CA . TYR A 1 84 ? 14.907 -6.739 -8.620 1.00 87.94 84 TYR A CA 1
ATOM 609 C C . TYR A 1 84 ? 14.094 -5.991 -7.555 1.00 87.94 84 TYR A C 1
ATOM 611 O O . TYR A 1 84 ? 13.689 -6.583 -6.557 1.00 87.94 84 TYR A O 1
ATOM 619 N N . GLU A 1 85 ? 13.812 -4.706 -7.783 1.00 88.00 85 GLU A N 1
ATOM 620 C CA . GLU A 1 85 ? 12.990 -3.903 -6.871 1.00 88.00 85 GLU A CA 1
ATOM 621 C C . GLU A 1 85 ? 11.566 -4.437 -6.780 1.00 88.00 85 GLU A C 1
ATOM 623 O O . GLU A 1 85 ? 11.044 -4.570 -5.674 1.00 88.00 85 GLU A O 1
ATOM 628 N N . PHE A 1 86 ? 10.993 -4.839 -7.917 1.00 89.75 86 PHE A N 1
ATOM 629 C CA . PHE A 1 86 ? 9.654 -5.409 -7.974 1.00 89.75 86 PHE A CA 1
ATOM 630 C C . PHE A 1 86 ? 9.526 -6.680 -7.128 1.00 89.75 86 PHE A C 1
ATOM 632 O O . PHE A 1 86 ? 8.603 -6.792 -6.324 1.00 89.75 86 PHE A O 1
ATOM 639 N N . GLU A 1 87 ? 10.451 -7.634 -7.274 1.00 89.62 87 GLU A N 1
ATOM 640 C CA . GLU A 1 87 ? 10.410 -8.881 -6.498 1.00 89.62 87 GLU A CA 1
ATOM 641 C C . GLU A 1 87 ? 10.613 -8.621 -4.998 1.00 89.62 87 GLU A C 1
ATOM 643 O O . GLU A 1 87 ? 9.886 -9.171 -4.175 1.00 89.62 87 GLU A O 1
ATOM 648 N N . ASN A 1 88 ? 11.520 -7.711 -4.631 1.00 90.62 88 ASN A N 1
ATOM 649 C CA . ASN A 1 88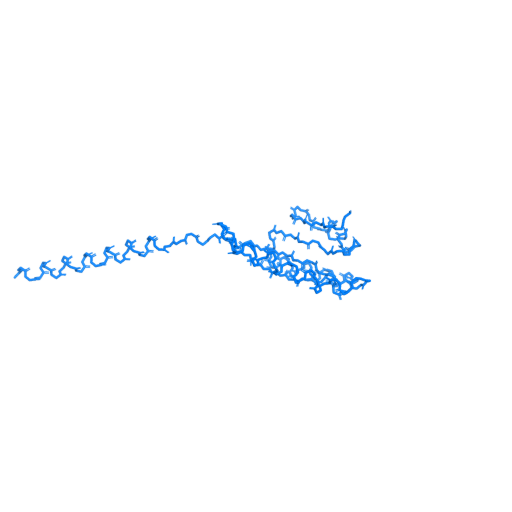 ? 11.727 -7.309 -3.236 1.00 90.62 88 ASN A CA 1
ATOM 650 C C . ASN A 1 88 ? 10.499 -6.597 -2.638 1.00 90.62 88 ASN A C 1
ATOM 652 O O . ASN A 1 88 ? 10.157 -6.801 -1.473 1.00 90.62 88 ASN A O 1
ATOM 656 N N . ALA A 1 89 ? 9.815 -5.755 -3.415 1.00 90.06 89 ALA A N 1
ATOM 657 C CA . ALA A 1 89 ? 8.562 -5.137 -2.996 1.00 90.06 89 ALA A CA 1
ATOM 658 C C . ALA A 1 89 ? 7.462 -6.192 -2.813 1.00 90.06 89 ALA A C 1
ATOM 660 O O . ALA A 1 89 ? 6.708 -6.133 -1.842 1.00 90.06 89 ALA A O 1
ATOM 661 N N . ARG A 1 90 ? 7.405 -7.190 -3.701 1.00 88.00 90 ARG A N 1
ATOM 662 C CA . ARG A 1 90 ? 6.453 -8.299 -3.604 1.00 88.00 90 ARG A CA 1
ATOM 663 C C . ARG A 1 90 ? 6.695 -9.161 -2.368 1.00 88.00 90 ARG A C 1
ATOM 665 O O . ARG A 1 90 ? 5.748 -9.445 -1.650 1.00 88.00 90 ARG A O 1
ATOM 672 N N . GLU A 1 91 ? 7.944 -9.505 -2.071 1.00 89.62 91 GLU A N 1
ATOM 673 C CA . GLU A 1 91 ? 8.304 -10.274 -0.873 1.00 89.62 91 GLU A CA 1
ATOM 674 C C . GLU A 1 91 ? 7.871 -9.547 0.410 1.00 89.62 91 GLU A C 1
ATOM 676 O O . GLU A 1 91 ? 7.200 -10.123 1.264 1.00 89.62 91 GLU A O 1
ATOM 681 N N . LYS A 1 92 ? 8.120 -8.233 0.499 1.00 90.94 92 LYS A N 1
ATOM 682 C CA . LYS A 1 92 ? 7.646 -7.405 1.624 1.00 90.94 92 LYS A CA 1
ATOM 683 C C . LYS A 1 92 ? 6.122 -7.373 1.745 1.00 90.94 92 LYS A C 1
ATOM 685 O O . LYS A 1 92 ? 5.587 -7.233 2.848 1.00 90.94 92 LYS A O 1
ATOM 690 N N . LEU A 1 93 ? 5.418 -7.446 0.620 1.00 88.94 93 LEU A N 1
ATOM 691 C CA . LEU A 1 93 ? 3.962 -7.452 0.577 1.00 88.94 93 LEU A CA 1
ATOM 692 C C . LEU A 1 93 ? 3.384 -8.804 1.016 1.00 88.94 93 LEU A C 1
ATOM 694 O O . LEU A 1 93 ? 2.405 -8.835 1.770 1.00 88.94 93 LEU A O 1
ATOM 698 N N . ASP A 1 94 ? 4.024 -9.894 0.595 1.00 88.12 94 ASP A N 1
ATOM 699 C CA . ASP A 1 94 ? 3.714 -11.262 1.007 1.00 88.12 94 ASP A CA 1
ATOM 700 C C . ASP A 1 94 ? 3.957 -11.444 2.516 1.00 88.12 94 ASP A C 1
ATOM 702 O O . ASP A 1 94 ? 3.105 -12.003 3.213 1.00 88.12 94 ASP A O 1
ATOM 706 N N . ASP A 1 95 ? 5.043 -10.877 3.054 1.00 91.44 95 ASP A N 1
ATOM 707 C CA . ASP A 1 95 ? 5.353 -10.861 4.490 1.00 91.44 95 ASP A CA 1
ATOM 708 C C . ASP A 1 95 ? 4.322 -10.073 5.305 1.00 91.44 95 ASP A C 1
ATOM 710 O O . ASP A 1 95 ? 3.873 -10.513 6.370 1.00 91.44 95 ASP A O 1
ATOM 714 N N . PHE A 1 96 ? 3.896 -8.915 4.792 1.00 92.44 96 PHE A N 1
ATOM 715 C CA . PHE A 1 96 ? 2.825 -8.129 5.402 1.00 92.44 96 PHE A CA 1
ATOM 716 C C . PHE A 1 96 ? 1.470 -8.855 5.347 1.00 92.44 96 PHE A C 1
ATOM 718 O O . PHE A 1 96 ? 0.599 -8.609 6.191 1.00 92.44 96 PHE A O 1
ATOM 725 N N . ARG A 1 97 ? 1.307 -9.783 4.391 1.00 90.69 97 ARG A N 1
ATOM 726 C CA . ARG A 1 97 ? 0.082 -10.548 4.131 1.00 90.69 97 ARG A CA 1
ATOM 727 C C . ARG A 1 97 ? -1.115 -9.618 3.934 1.00 90.69 97 ARG A C 1
ATOM 729 O O . ARG A 1 97 ? -2.095 -9.705 4.671 1.00 90.69 97 ARG A O 1
ATOM 736 N N . ALA A 1 98 ? -1.011 -8.694 2.981 1.00 91.31 98 ALA A N 1
ATOM 737 C CA . ALA A 1 98 ? -2.097 -7.768 2.670 1.00 91.31 98 ALA A CA 1
ATOM 738 C C . ALA A 1 98 ? -3.386 -8.517 2.279 1.00 91.31 98 ALA A C 1
ATOM 740 O O . ALA A 1 98 ? -3.350 -9.462 1.491 1.00 91.31 98 ALA A O 1
ATOM 741 N N . ASP A 1 99 ? -4.526 -8.065 2.796 1.00 91.88 99 ASP A N 1
ATOM 742 C CA . ASP A 1 99 ? -5.842 -8.606 2.444 1.00 91.88 99 ASP A CA 1
ATOM 743 C C . ASP A 1 99 ? -6.330 -8.023 1.106 1.00 91.88 99 ASP A C 1
ATOM 745 O O . ASP A 1 99 ? -6.990 -8.704 0.324 1.00 91.88 99 ASP A O 1
ATOM 749 N N . VAL A 1 100 ? -5.975 -6.761 0.836 1.00 92.50 100 VAL A N 1
ATOM 750 C CA . VAL A 1 100 ? -6.294 -6.032 -0.399 1.00 92.50 100 VAL A CA 1
ATOM 751 C C . VAL A 1 100 ? -5.097 -5.181 -0.810 1.00 92.50 100 VAL A C 1
ATOM 753 O O . VAL A 1 100 ? -4.423 -4.595 0.044 1.00 92.50 100 VAL A O 1
ATOM 756 N N . LEU A 1 101 ? -4.864 -5.080 -2.118 1.00 93.94 101 LEU A N 1
ATOM 757 C CA . LEU A 1 101 ? -3.866 -4.197 -2.708 1.00 93.94 101 LEU A CA 1
ATOM 758 C C . LEU A 1 101 ? -4.512 -2.996 -3.396 1.00 93.94 101 LEU A C 1
ATOM 760 O O . LEU A 1 101 ? -5.487 -3.148 -4.129 1.00 93.94 101 LEU A O 1
ATOM 764 N N . LEU A 1 102 ? -3.930 -1.813 -3.220 1.00 93.19 102 LEU A N 1
ATOM 765 C CA . LEU A 1 102 ? -4.145 -0.668 -4.099 1.00 93.19 102 LEU A CA 1
ATOM 766 C C . LEU A 1 102 ? -2.980 -0.605 -5.082 1.00 93.19 102 LEU A C 1
ATOM 768 O O . LEU A 1 102 ? -1.829 -0.504 -4.657 1.00 93.19 102 LEU A O 1
ATOM 772 N N . ALA A 1 103 ? -3.279 -0.685 -6.375 1.00 92.12 103 ALA A N 1
ATOM 773 C CA . ALA A 1 103 ? -2.280 -0.608 -7.432 1.00 92.12 103 ALA A CA 1
ATOM 774 C C . ALA A 1 103 ? -1.675 0.808 -7.529 1.00 92.12 103 ALA A C 1
ATOM 776 O O . ALA A 1 103 ? -2.333 1.786 -7.147 1.00 92.12 103 ALA A O 1
ATOM 777 N N . PRO A 1 104 ? -0.450 0.943 -8.070 1.00 90.38 104 PRO A N 1
ATOM 778 C CA . PRO A 1 104 ? 0.110 2.255 -8.360 1.00 90.38 104 PRO A CA 1
ATOM 779 C C . PRO A 1 104 ? -0.688 2.962 -9.458 1.00 90.38 104 PRO A C 1
ATOM 781 O O . PRO A 1 104 ? -1.370 2.327 -10.262 1.00 90.38 104 PRO A O 1
ATOM 784 N 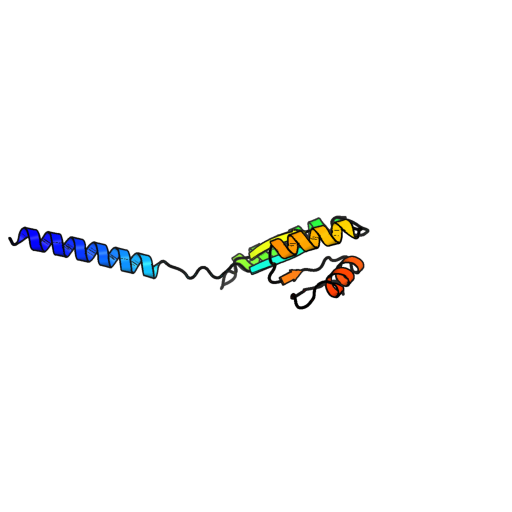N . ILE A 1 105 ? -0.583 4.291 -9.507 1.00 87.75 105 ILE A N 1
ATOM 785 C CA . ILE A 1 105 ? -1.204 5.092 -10.576 1.00 87.75 105 ILE A CA 1
ATOM 786 C C . ILE A 1 105 ? -0.481 4.865 -11.911 1.00 87.75 105 ILE A C 1
ATOM 788 O O . ILE A 1 105 ? -1.068 5.010 -12.981 1.00 87.75 105 ILE A O 1
ATOM 792 N N . GLU A 1 106 ? 0.795 4.495 -11.867 1.00 86.12 106 GLU A N 1
ATOM 793 C CA . GLU A 1 106 ? 1.546 4.161 -13.066 1.00 86.12 106 GLU A CA 1
ATOM 794 C C . GLU A 1 106 ? 1.044 2.856 -13.709 1.00 86.12 106 GLU A C 1
ATOM 796 O O . GLU A 1 106 ? 1.185 1.762 -13.155 1.00 86.12 106 GLU A O 1
ATOM 801 N N . SER A 1 107 ? 0.483 2.969 -14.916 1.00 81.81 107 SER A N 1
ATOM 802 C CA . SER A 1 107 ? -0.188 1.863 -15.610 1.00 81.81 107 SER A CA 1
ATOM 803 C C . SER A 1 107 ? 0.733 0.677 -15.920 1.00 81.81 107 SER A C 1
ATOM 805 O O . SER A 1 107 ? 0.307 -0.469 -15.808 1.00 81.81 107 SER A O 1
ATOM 807 N N . SER A 1 108 ? 1.999 0.910 -16.281 1.00 84.31 108 SER A N 1
ATOM 808 C CA . SER A 1 108 ? 3.006 -0.144 -16.515 1.00 84.31 108 SER A CA 1
ATOM 809 C C . SER A 1 108 ? 3.196 -1.019 -15.278 1.00 84.31 108 SER A C 1
ATOM 811 O O . SER A 1 108 ? 3.107 -2.250 -15.353 1.00 84.31 108 SER A O 1
ATOM 813 N N . SER A 1 109 ? 3.404 -0.372 -14.136 1.00 84.81 109 SER A N 1
ATOM 814 C CA . SER A 1 109 ? 3.619 -1.009 -12.839 1.00 84.81 109 SER A CA 1
ATOM 815 C C . SER A 1 109 ? 2.346 -1.698 -12.332 1.00 84.81 109 SER A C 1
ATOM 817 O O . SER A 1 109 ? 2.409 -2.833 -11.855 1.00 84.81 109 SER A O 1
ATOM 819 N N . ALA A 1 110 ? 1.171 -1.092 -12.537 1.00 86.38 110 ALA A N 1
ATOM 820 C CA . ALA A 1 110 ? -0.124 -1.692 -12.212 1.00 86.38 110 ALA A CA 1
ATOM 821 C C . ALA A 1 110 ? -0.423 -2.947 -13.050 1.00 86.38 110 ALA A C 1
ATOM 823 O O . ALA A 1 110 ? -0.818 -3.977 -12.507 1.00 86.38 110 ALA A O 1
ATOM 824 N N . VAL A 1 111 ? -0.176 -2.913 -14.363 1.00 87.56 111 VAL A N 1
ATOM 825 C CA . VAL A 1 111 ? -0.350 -4.080 -15.245 1.00 87.56 111 VAL A CA 1
ATOM 826 C C . VAL A 1 111 ? 0.618 -5.197 -14.868 1.00 87.56 111 VAL A C 1
ATOM 828 O O . VAL A 1 111 ? 0.243 -6.372 -14.878 1.00 87.56 111 VAL A O 1
ATOM 831 N N . ARG A 1 112 ? 1.866 -4.854 -14.531 1.00 86.56 112 ARG A N 1
ATOM 832 C CA . ARG A 1 112 ? 2.852 -5.827 -14.053 1.00 86.56 112 ARG A CA 1
ATOM 833 C C . ARG A 1 112 ? 2.379 -6.497 -12.764 1.00 86.56 112 ARG A C 1
ATOM 835 O O . ARG A 1 112 ? 2.424 -7.721 -12.696 1.00 86.56 112 ARG A O 1
ATOM 842 N N . LEU A 1 113 ? 1.876 -5.716 -11.806 1.00 87.31 113 LEU A N 1
ATOM 843 C CA . LEU A 1 113 ? 1.271 -6.218 -10.574 1.00 87.31 113 LEU A CA 1
ATOM 844 C C . LEU A 1 113 ? 0.103 -7.161 -10.885 1.00 87.31 113 LEU A C 1
ATOM 846 O O . LEU A 1 113 ? 0.121 -8.307 -10.461 1.00 87.31 113 LEU A O 1
ATOM 850 N N . LEU A 1 114 ? -0.875 -6.751 -11.692 1.00 87.44 114 LEU A N 1
ATOM 851 C CA . LEU A 1 114 ? -2.049 -7.580 -12.008 1.00 87.44 114 LEU A CA 1
ATOM 852 C C . LEU A 1 114 ? -1.704 -8.915 -12.687 1.00 87.44 114 LEU A C 1
ATOM 854 O O . LEU A 1 114 ? -2.429 -9.889 -12.527 1.00 87.44 114 LEU A O 1
ATOM 858 N N . LYS A 1 115 ? -0.602 -8.983 -13.442 1.00 85.75 115 LYS A N 1
ATOM 859 C CA . LYS A 1 115 ? -0.142 -10.231 -14.076 1.00 85.75 115 LYS A CA 1
ATOM 860 C C . LYS A 1 115 ? 0.534 -11.194 -13.104 1.00 85.75 115 LYS A C 1
ATOM 862 O O . LYS A 1 115 ? 0.560 -12.393 -13.370 1.00 85.75 115 LYS A O 1
ATOM 867 N N . THR A 1 116 ? 1.139 -10.683 -12.036 1.00 84.06 116 THR A N 1
ATOM 868 C CA . THR A 1 116 ? 1.903 -11.489 -11.072 1.00 84.06 116 THR A CA 1
ATOM 869 C C . THR A 1 116 ? 1.120 -11.781 -9.803 1.00 84.06 116 THR A C 1
ATOM 871 O O . THR A 1 116 ? 1.373 -12.790 -9.145 1.00 84.06 116 THR A O 1
ATOM 874 N N . THR A 1 117 ? 0.165 -10.922 -9.465 1.00 79.94 117 THR A N 1
ATOM 875 C CA . THR A 1 117 ? -0.724 -11.113 -8.328 1.00 79.94 117 THR A CA 1
ATOM 876 C C . THR A 1 117 ? -1.813 -12.084 -8.762 1.00 79.94 117 THR A C 1
ATOM 878 O O . THR A 1 117 ? -2.564 -11.788 -9.680 1.00 79.94 117 THR A O 1
ATOM 881 N N . GLY A 1 118 ? -1.849 -13.276 -8.160 1.00 79.81 118 GLY A N 1
ATOM 882 C CA . GLY A 1 118 ? -2.799 -14.331 -8.526 1.00 79.81 118 GLY A CA 1
ATOM 883 C C . GLY A 1 118 ? -4.243 -13.975 -8.154 1.00 79.81 118 GLY A C 1
ATOM 884 O O . GLY A 1 118 ? -4.881 -13.140 -8.778 1.00 79.81 118 GLY A O 1
ATOM 885 N N . ASN A 1 119 ? -4.778 -14.609 -7.108 1.00 81.00 119 ASN A N 1
ATOM 886 C CA . ASN A 1 119 ? -6.161 -14.378 -6.659 1.00 81.00 119 ASN A CA 1
ATOM 887 C C . ASN A 1 119 ? -6.296 -13.257 -5.611 1.00 81.00 119 ASN A C 1
ATOM 889 O O . ASN A 1 119 ? -7.350 -13.126 -4.990 1.00 81.00 119 ASN A O 1
ATOM 893 N N . GLN A 1 120 ? -5.236 -12.490 -5.350 1.00 87.31 120 GLN A N 1
ATOM 894 C CA . GLN A 1 120 ? -5.292 -11.425 -4.351 1.00 87.31 120 GLN A CA 1
ATOM 895 C C . GLN A 1 120 ? -6.146 -10.263 -4.883 1.00 87.31 120 GLN A C 1
ATOM 897 O O . GLN A 1 120 ? -5.950 -9.850 -6.026 1.00 87.31 120 GLN A O 1
ATOM 902 N N . PRO A 1 121 ? -7.073 -9.709 -4.086 1.00 90.38 121 PRO A N 1
ATOM 903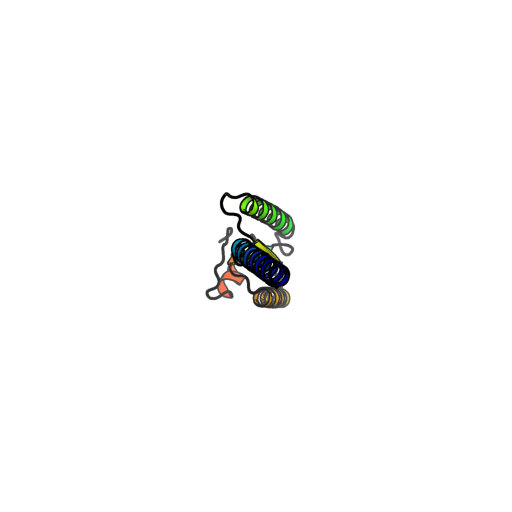 C CA . PRO A 1 121 ? -7.863 -8.561 -4.508 1.00 90.38 121 PRO A CA 1
ATOM 904 C C . PRO A 1 121 ? -6.977 -7.336 -4.766 1.00 90.38 121 PRO A C 1
ATOM 906 O O . PRO A 1 121 ? -6.279 -6.870 -3.864 1.00 90.38 121 PRO A O 1
ATOM 909 N N . VAL A 1 122 ? -7.041 -6.793 -5.983 1.00 91.31 122 VAL A N 1
ATOM 910 C CA . VAL A 1 122 ? -6.338 -5.567 -6.383 1.00 91.31 122 VAL A CA 1
ATOM 911 C C . VAL A 1 122 ? -7.354 -4.524 -6.840 1.00 91.31 122 VAL A C 1
ATOM 913 O O . VAL A 1 122 ? -8.189 -4.797 -7.700 1.00 91.31 122 VAL A O 1
ATOM 916 N N . ILE A 1 123 ? -7.267 -3.318 -6.286 1.00 89.94 123 ILE A N 1
ATOM 917 C CA . ILE A 1 123 ? -8.014 -2.142 -6.734 1.00 89.94 123 ILE A CA 1
ATOM 918 C C . ILE A 1 123 ? -7.053 -1.276 -7.544 1.00 89.94 123 ILE A C 1
ATOM 920 O O . ILE A 1 123 ? -6.096 -0.724 -7.000 1.00 89.94 123 ILE A O 1
ATOM 924 N N . ALA A 1 124 ? -7.311 -1.154 -8.843 1.00 84.44 124 ALA A N 1
ATOM 925 C CA . ALA A 1 124 ? -6.546 -0.304 -9.746 1.00 84.44 124 ALA A CA 1
ATOM 926 C C . ALA A 1 124 ? -7.417 0.852 -10.243 1.00 84.44 124 ALA A C 1
ATOM 928 O O . ALA A 1 124 ? -8.520 0.638 -10.739 1.00 84.44 124 ALA A O 1
ATOM 929 N N . THR A 1 125 ? -6.923 2.082 -10.097 1.00 72.25 125 THR A N 1
ATOM 930 C CA . THR A 1 125 ? -7.565 3.298 -10.630 1.00 72.25 125 THR A CA 1
ATOM 931 C C . THR A 1 125 ? -7.029 3.685 -12.008 1.00 72.25 125 THR A C 1
ATOM 933 O O . THR A 1 125 ? -7.667 4.460 -12.715 1.00 72.25 125 THR A O 1
ATOM 936 N N . ALA A 1 126 ? -5.881 3.126 -12.390 1.00 64.38 126 ALA A N 1
ATOM 937 C CA . ALA A 1 126 ? -5.263 3.238 -13.701 1.00 64.38 126 ALA A CA 1
ATOM 938 C C . ALA A 1 126 ? -5.160 1.828 -14.302 1.00 64.38 126 ALA A C 1
ATOM 940 O O . ALA A 1 126 ? -4.193 1.111 -14.049 1.00 64.38 126 ALA A O 1
ATOM 941 N N . ALA A 1 127 ? -6.190 1.400 -15.030 1.00 47.53 127 ALA A N 1
ATOM 942 C CA . ALA A 1 127 ? -6.214 0.136 -15.765 1.00 47.53 127 ALA A CA 1
ATOM 943 C C . ALA A 1 127 ? -6.706 0.380 -17.191 1.00 47.53 127 ALA A C 1
ATOM 945 O O . ALA A 1 127 ? -7.683 1.151 -17.340 1.00 47.53 127 ALA A O 1
#

Sequence (127 aa):
MKKLHIVLGSIALVSVGAYLFSTGAAQPIAPALRLGVLVSDSGPLYFAGEYQRAATKLAIADLAKASEPLKVNVTFLDLGDSTYEFENAREKLDDFRADVLLAPIESSSAVRLLKTTGNQPVIATAA

Secondary structure (DSSP, 8-state):
-HHHHHHHHHHHHHHHHHHHHHHHT----PPPEEEEEEE--SGGGTTHHHHHHHHHHHHHHHHTTSSSPPPEEEEEEE--SSHHHHHHHHHHHHHHT-SEEEPPSSHHHHHHHHHH--SS-EE-S--

Foldseek 3Di:
DVVVVVVVVVVVVVVVVVVVVVVVPPDPPDDAAEEEEAELCDDPVVVGRVVSVVVVVVVLVVCCVDPDRHHHDYDYAYCYPDPVSNVVSVVVCVVSVHQEYEFYQPQVRRVVCVVPPDPRHYDYPRD

Radius of gyration: 24.37 Å; chains: 1; bounding box: 36×31×80 Å